Protein AF-A0A430R2E2-F1 (afdb_monomer_lite)

Sequence (115 aa):
LLLHRLDPEKLQAALLQVFPEADLGEVLVVDGKHLRGSGKGKSAQVKLVEVLALHLHTTLAQARAEGREDQALLELLDRLGAEGLKGKVVVGDAGYLYPELAGKVVQKGGRTSLS

Secondary structure (DSSP, 8-state):
-GGGGS-HHHHHHHHHHH-GGG---SEEEEEEEEE--SSSS-PPPEEEEEEEETTTTEEEEEEE-SS-HHHHHHHHHHHTTGGGGTTPEEEE-GGG--HHHHHHHHHTT---TT-

pLDDT: mean 72.98, std 9.99, range [46.03, 89.12]

InterPro domains:
  IPR002559 Transposase IS4-like domain [PF01609] (26-110)

Radius of gyration: 15.85 Å; chains: 1; bounding box: 36×36×47 Å

Structure (mmCIF, N/CA/C/O backbone):
data_AF-A0A430R2E2-F1
#
_entry.id   AF-A0A430R2E2-F1
#
loop_
_atom_site.group_PDB
_atom_site.id
_atom_site.type_symbol
_atom_site.label_atom_id
_atom_site.label_alt_id
_atom_site.label_comp_id
_atom_site.label_asym_id
_atom_site.label_entity_id
_atom_site.label_seq_id
_atom_site.pdbx_PDB_ins_c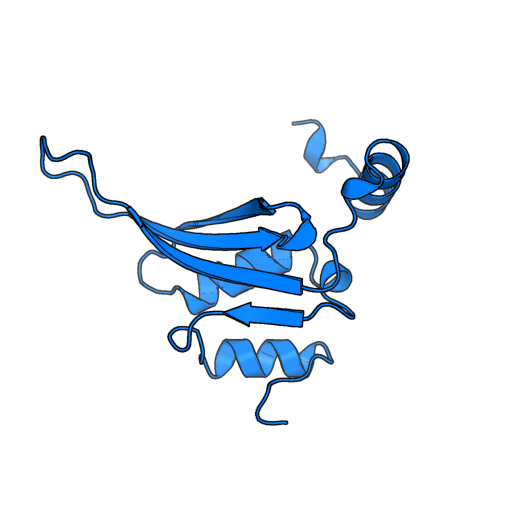ode
_atom_site.Cartn_x
_atom_site.Cartn_y
_atom_site.Cartn_z
_atom_site.occupancy
_atom_site.B_iso_or_equiv
_atom_site.auth_seq_id
_atom_site.auth_comp_id
_atom_site.auth_asym_id
_atom_site.auth_atom_id
_atom_site.pdbx_PDB_model_num
ATOM 1 N N . LEU A 1 1 ? -4.027 22.916 -7.511 1.00 52.38 1 LEU A N 1
ATOM 2 C CA . LEU A 1 1 ? -5.152 21.951 -7.485 1.00 52.38 1 LEU A CA 1
ATOM 3 C C . LEU A 1 1 ? -5.827 21.998 -6.118 1.00 52.38 1 LEU A C 1
ATOM 5 O O . LEU A 1 1 ? -5.123 22.110 -5.123 1.00 52.38 1 LEU A O 1
ATOM 9 N N . LEU A 1 2 ? -7.164 21.971 -6.076 1.00 60.03 2 LEU A N 1
ATOM 10 C CA . LEU A 1 2 ? -7.979 22.156 -4.860 1.00 60.03 2 LEU A CA 1
ATOM 11 C C . LEU A 1 2 ? -7.657 21.130 -3.752 1.00 60.03 2 LEU A C 1
ATOM 13 O O . LEU A 1 2 ? -7.714 21.458 -2.573 1.00 60.03 2 LEU A O 1
ATOM 17 N N . LEU A 1 3 ? -7.244 19.923 -4.154 1.00 48.31 3 LEU A N 1
ATOM 18 C CA . LEU A 1 3 ? -6.949 18.778 -3.285 1.00 48.31 3 LEU A CA 1
ATOM 19 C C . LEU A 1 3 ? -5.888 19.049 -2.208 1.00 48.31 3 LEU A C 1
ATOM 21 O O . LEU A 1 3 ? -6.035 18.565 -1.097 1.00 48.31 3 LEU A O 1
ATOM 25 N N . HIS A 1 4 ? -4.860 19.860 -2.481 1.00 49.00 4 HIS A N 1
ATOM 26 C CA . HIS A 1 4 ? -3.795 20.134 -1.496 1.00 49.00 4 HIS A CA 1
ATOM 27 C C . HIS A 1 4 ? -4.228 21.073 -0.361 1.00 49.00 4 HIS A C 1
ATOM 29 O O . HIS A 1 4 ? -3.475 21.285 0.582 1.00 49.00 4 HIS A O 1
ATOM 35 N N . ARG A 1 5 ? -5.399 21.708 -0.493 1.00 68.06 5 ARG A N 1
ATOM 36 C CA . ARG A 1 5 ? -5.949 22.652 0.491 1.00 68.06 5 ARG A CA 1
ATOM 37 C C . ARG A 1 5 ? -7.033 22.013 1.355 1.00 68.06 5 ARG A C 1
ATOM 39 O O . ARG A 1 5 ? -7.588 22.693 2.213 1.00 68.06 5 ARG A O 1
ATOM 46 N N . LEU A 1 6 ? -7.366 20.754 1.083 1.00 66.81 6 LEU A N 1
ATOM 47 C CA . LEU A 1 6 ? -8.336 19.998 1.852 1.00 66.81 6 LEU A CA 1
ATOM 48 C C . LEU A 1 6 ? -7.620 19.262 2.977 1.00 66.81 6 LEU A C 1
ATOM 50 O O . LEU A 1 6 ? -6.543 18.703 2.789 1.00 66.81 6 LEU A O 1
ATOM 54 N N . ASP A 1 7 ? -8.253 19.286 4.139 1.00 70.94 7 ASP A N 1
ATOM 55 C CA . ASP A 1 7 ? -7.881 18.473 5.284 1.00 70.94 7 ASP A CA 1
ATOM 56 C C . ASP A 1 7 ? -8.142 16.990 4.936 1.00 70.94 7 ASP A C 1
ATOM 58 O O . ASP A 1 7 ? -9.284 16.652 4.591 1.00 70.94 7 ASP A O 1
ATOM 62 N N . PRO A 1 8 ? -7.111 16.122 4.951 1.00 54.75 8 PRO A N 1
ATOM 63 C CA . PRO A 1 8 ? -7.244 14.728 4.532 1.00 54.75 8 PRO A CA 1
ATOM 64 C C . PRO A 1 8 ? -8.265 13.943 5.361 1.00 54.75 8 PRO A C 1
ATOM 66 O O . PRO A 1 8 ? -9.043 13.171 4.801 1.00 54.75 8 PRO A O 1
ATOM 69 N N . GLU A 1 9 ? -8.315 14.185 6.672 1.00 59.25 9 GLU A N 1
ATOM 70 C CA . GLU A 1 9 ? -9.213 13.484 7.592 1.00 59.25 9 GLU A CA 1
ATOM 71 C C . GLU A 1 9 ? -10.666 13.899 7.354 1.00 59.25 9 GLU A C 1
ATOM 73 O O . GLU A 1 9 ? -11.560 13.055 7.260 1.00 59.25 9 GLU A O 1
ATOM 78 N N . LYS A 1 10 ? -10.917 15.202 7.174 1.00 69.56 10 LYS A N 1
ATOM 79 C CA . LYS A 1 10 ? -12.270 15.707 6.879 1.00 69.56 10 LYS A CA 1
ATOM 80 C C . LYS A 1 10 ? -12.767 15.260 5.514 1.00 69.56 10 LYS A C 1
ATOM 82 O O . LYS A 1 10 ? -13.955 14.978 5.366 1.00 69.56 10 LYS A O 1
ATOM 87 N N . LEU A 1 11 ? -11.881 15.196 4.520 1.00 70.75 11 LEU A N 1
ATOM 88 C CA . LEU A 1 11 ? -12.229 14.689 3.198 1.00 70.75 11 LEU A CA 1
ATOM 89 C C . LEU A 1 11 ? -12.602 13.205 3.269 1.00 70.75 11 LEU A C 1
ATOM 91 O O . LEU A 1 11 ? -13.628 12.820 2.714 1.00 70.75 11 LEU A O 1
ATOM 95 N N . GLN A 1 12 ? -11.828 12.393 3.991 1.00 66.25 12 GLN A N 1
ATOM 96 C CA . GLN A 1 12 ? -12.137 10.979 4.192 1.00 66.25 12 GLN A CA 1
ATOM 97 C C . GLN A 1 12 ? -13.470 10.785 4.925 1.00 66.25 12 GLN A C 1
ATOM 99 O O . GLN A 1 12 ? -14.300 9.996 4.479 1.00 66.25 12 GLN A O 1
ATOM 104 N N . ALA A 1 13 ? -13.725 11.548 5.990 1.00 68.25 13 ALA A N 1
ATOM 105 C CA . ALA A 1 13 ? -14.993 11.492 6.715 1.00 68.25 13 ALA A CA 1
ATOM 106 C C . ALA A 1 13 ? -16.193 11.886 5.834 1.00 68.25 13 ALA A C 1
ATOM 108 O O . ALA A 1 13 ? -17.236 11.237 5.888 1.00 68.25 13 ALA A O 1
ATOM 109 N N . ALA A 1 14 ? -16.054 12.921 5.000 1.00 74.50 14 ALA A N 1
ATOM 110 C CA . ALA A 1 14 ? -17.105 13.341 4.074 1.00 74.50 14 ALA A CA 1
ATOM 111 C C . ALA A 1 14 ? -17.350 12.305 2.967 1.00 74.50 14 ALA A C 1
ATOM 113 O O . ALA A 1 14 ? -18.497 12.041 2.613 1.00 74.50 14 ALA A O 1
ATOM 114 N N . LEU A 1 15 ? -16.287 11.687 2.447 1.00 68.19 15 LEU A N 1
ATOM 115 C CA . LEU A 1 15 ? -16.403 10.607 1.470 1.00 68.19 15 LEU A CA 1
ATOM 116 C C . LEU A 1 15 ? -17.121 9.396 2.068 1.00 68.19 15 LEU A C 1
ATOM 118 O O . LEU A 1 15 ? -18.017 8.879 1.420 1.00 68.19 15 LEU A O 1
ATOM 122 N N . LEU A 1 16 ? -16.820 9.018 3.312 1.00 70.88 16 LEU A N 1
ATOM 123 C CA . LEU A 1 16 ? -17.496 7.922 4.021 1.00 70.88 16 LEU A CA 1
ATOM 124 C C . LEU A 1 16 ? -18.990 8.180 4.280 1.00 70.88 16 LEU A C 1
ATOM 126 O O . LEU A 1 16 ? -19.766 7.235 4.384 1.00 70.88 16 LEU A O 1
ATOM 130 N N . GLN A 1 17 ? -19.415 9.443 4.382 1.00 72.19 17 GLN A N 1
ATOM 131 C CA . GLN A 1 17 ? -20.839 9.779 4.520 1.00 72.19 17 GLN A CA 1
ATOM 132 C C . GLN A 1 17 ? -21.626 9.577 3.222 1.00 72.19 17 GLN A C 1
ATOM 134 O O . GLN A 1 17 ? -22.816 9.272 3.271 1.00 72.19 17 GLN A O 1
ATOM 139 N N . VAL A 1 18 ? -20.983 9.785 2.072 1.00 74.31 18 VAL A N 1
ATOM 140 C CA . VAL A 1 18 ? -21.621 9.693 0.747 1.00 74.31 18 VAL A CA 1
ATOM 141 C C . VAL A 1 18 ? -21.435 8.306 0.137 1.00 74.31 18 VAL A C 1
ATOM 143 O O . VAL A 1 18 ? -22.331 7.807 -0.537 1.00 74.31 18 VAL A O 1
ATOM 146 N N . PHE A 1 19 ? -20.297 7.684 0.423 1.00 69.69 19 PHE A N 1
ATOM 147 C CA . PHE A 1 19 ? -19.900 6.349 0.005 1.00 69.69 19 PHE A CA 1
ATOM 148 C C . PHE A 1 19 ? -19.569 5.549 1.272 1.00 69.69 19 PHE A C 1
ATOM 150 O O . PHE A 1 19 ? -18.406 5.494 1.673 1.00 69.69 19 PHE A O 1
ATOM 157 N N . PRO A 1 20 ? -20.564 4.969 1.963 1.00 64.19 20 PRO A N 1
ATOM 158 C CA . PRO A 1 20 ? -20.328 4.111 3.128 1.00 64.19 20 PRO A CA 1
ATOM 159 C C . PRO A 1 20 ? -19.418 2.921 2.802 1.00 64.19 20 PRO A C 1
ATOM 161 O O . PRO A 1 20 ? -18.633 2.476 3.634 1.00 64.19 20 PRO A O 1
ATOM 164 N N . GLU A 1 21 ? -19.472 2.455 1.556 1.00 57.44 21 GLU A N 1
ATOM 165 C CA . GLU A 1 21 ? -18.548 1.493 0.973 1.00 57.44 21 GLU A CA 1
ATOM 166 C C . GLU A 1 21 ? -17.118 2.029 0.836 1.00 57.44 21 GLU A C 1
ATOM 168 O O . GLU A 1 21 ? -16.229 1.271 0.516 1.00 57.44 21 GLU A O 1
ATOM 173 N N . ALA A 1 22 ? -16.822 3.305 1.081 1.00 60.25 22 ALA A N 1
ATOM 174 C CA . ALA A 1 22 ? -15.440 3.779 1.150 1.00 60.25 22 ALA A CA 1
ATOM 175 C C . ALA A 1 22 ? -14.731 3.350 2.447 1.00 60.25 22 ALA A C 1
ATOM 177 O O . ALA A 1 22 ? -13.559 3.695 2.636 1.00 60.25 22 ALA A O 1
ATOM 178 N N . ASP A 1 23 ? -15.395 2.595 3.338 1.00 63.88 23 ASP A N 1
ATOM 179 C CA . ASP A 1 23 ? -14.670 1.822 4.341 1.00 63.88 23 ASP A CA 1
ATOM 180 C C . ASP A 1 23 ? -13.727 0.875 3.601 1.00 63.88 23 ASP A C 1
ATOM 182 O O . ASP A 1 23 ? -14.137 -0.079 2.940 1.00 63.88 23 ASP A O 1
ATOM 186 N N . LEU A 1 24 ? -12.430 1.151 3.727 1.00 63.16 24 LEU A N 1
ATOM 187 C CA . LEU A 1 24 ? -11.364 0.380 3.095 1.00 63.16 24 LEU A CA 1
ATOM 188 C C . LEU A 1 24 ? -11.361 -1.097 3.542 1.00 63.16 24 LEU A C 1
ATOM 190 O O . LEU A 1 24 ? -10.579 -1.893 3.020 1.00 63.16 24 LEU A O 1
ATOM 194 N N . GLY A 1 25 ? -12.232 -1.462 4.492 1.00 63.84 25 GLY A N 1
ATOM 195 C CA . GLY A 1 25 ? -12.353 -2.787 5.072 1.00 63.84 25 GLY A CA 1
ATOM 196 C C . GLY A 1 25 ? -11.169 -3.067 5.982 1.00 63.84 25 GLY A C 1
ATOM 197 O O . GLY A 1 25 ? -10.295 -2.223 6.158 1.00 63.84 25 GLY A O 1
ATOM 198 N N . GLU A 1 26 ? -11.114 -4.240 6.598 1.00 68.25 26 GLU A N 1
ATOM 199 C CA . GLU A 1 26 ? -9.991 -4.586 7.477 1.00 68.25 26 GLU A CA 1
ATOM 200 C C . GLU A 1 26 ? -8.739 -4.994 6.696 1.00 68.25 26 GLU A C 1
ATOM 202 O O . GLU A 1 26 ? -7.647 -4.920 7.244 1.00 68.25 26 GLU A O 1
ATOM 207 N N . VAL A 1 27 ? -8.868 -5.404 5.429 1.00 72.50 27 VAL A N 1
ATOM 208 C CA . VAL A 1 27 ? -7.782 -6.048 4.675 1.00 72.50 27 VAL A CA 1
ATOM 209 C C . VAL A 1 27 ? -7.402 -5.252 3.429 1.00 72.50 27 VAL A C 1
ATOM 211 O O . VAL A 1 27 ? -8.207 -5.076 2.510 1.00 72.50 27 VAL A O 1
ATOM 214 N N . LEU A 1 28 ? -6.133 -4.851 3.370 1.00 80.19 28 LEU A N 1
ATOM 215 C CA . LEU A 1 28 ? -5.487 -4.291 2.188 1.00 80.19 28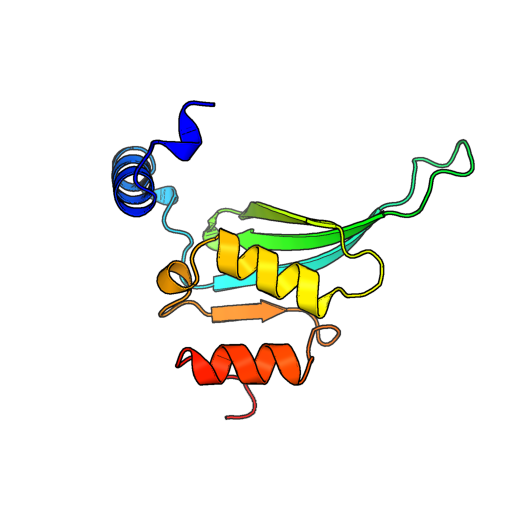 LEU A CA 1
ATOM 216 C C . LEU A 1 28 ? -4.534 -5.321 1.586 1.00 80.19 28 LEU A C 1
ATOM 218 O O . LEU A 1 28 ? -3.782 -5.975 2.308 1.00 80.19 28 LEU A O 1
ATOM 222 N N . VAL A 1 29 ? -4.544 -5.444 0.263 1.00 83.38 29 VAL A N 1
ATOM 223 C CA . VAL A 1 29 ? -3.652 -6.344 -0.474 1.00 83.38 29 VAL A CA 1
ATOM 224 C C . VAL A 1 29 ? -2.635 -5.523 -1.251 1.00 83.38 29 VAL A C 1
ATOM 226 O O . VAL A 1 29 ? -2.989 -4.550 -1.908 1.00 83.38 29 VAL A O 1
ATOM 229 N N . VAL A 1 30 ? -1.374 -5.920 -1.176 1.00 85.62 30 VAL A N 1
ATOM 230 C CA . VAL A 1 30 ? -0.255 -5.309 -1.881 1.00 85.62 30 VAL A CA 1
ATOM 231 C C . VAL A 1 30 ? 0.239 -6.267 -2.951 1.00 85.62 30 VAL A C 1
ATOM 233 O O . VAL A 1 30 ? 0.511 -7.431 -2.656 1.00 85.62 30 VAL A O 1
ATOM 236 N N . ASP A 1 31 ? 0.385 -5.771 -4.178 1.00 86.44 31 ASP A N 1
ATOM 237 C CA . ASP A 1 31 ? 0.868 -6.570 -5.305 1.00 86.44 31 ASP A CA 1
ATOM 238 C C . ASP A 1 31 ? 1.891 -5.826 -6.171 1.00 86.44 31 ASP A C 1
ATOM 240 O O . ASP A 1 31 ? 1.817 -4.607 -6.367 1.00 86.44 31 ASP A O 1
ATOM 244 N N . GLY A 1 32 ? 2.840 -6.597 -6.704 1.00 85.00 32 GLY A N 1
ATOM 245 C CA . GLY A 1 32 ? 3.952 -6.131 -7.521 1.00 85.00 32 GLY A CA 1
ATOM 246 C C . GLY A 1 32 ? 3.737 -6.499 -8.972 1.00 85.00 32 GLY A C 1
ATOM 247 O O . GLY A 1 32 ? 3.823 -7.663 -9.359 1.00 85.00 32 GLY A O 1
ATOM 248 N N 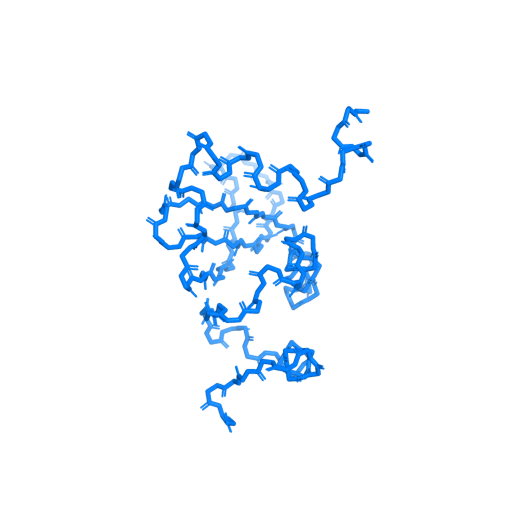. LYS A 1 33 ? 3.504 -5.499 -9.820 1.00 84.00 33 LYS A N 1
ATOM 249 C CA . LYS A 1 33 ? 3.145 -5.715 -11.223 1.00 84.00 33 LYS A CA 1
ATOM 250 C C . LYS A 1 33 ? 4.245 -5.284 -12.167 1.00 84.00 33 LYS A C 1
ATOM 252 O O . LYS A 1 33 ? 4.781 -4.182 -12.095 1.00 84.00 33 LYS A O 1
ATOM 257 N N . HIS A 1 34 ? 4.523 -6.143 -13.138 1.00 84.06 34 HIS A N 1
ATOM 258 C CA . HIS A 1 34 ? 5.408 -5.835 -14.251 1.00 84.06 34 HIS A CA 1
ATOM 259 C C . HIS A 1 34 ? 4.570 -5.559 -15.497 1.00 84.06 34 HIS A C 1
ATOM 261 O O . HIS A 1 34 ? 4.124 -6.483 -16.176 1.00 84.06 34 HIS A O 1
ATOM 267 N N . LEU A 1 35 ? 4.384 -4.284 -15.827 1.00 80.69 35 LEU A N 1
ATOM 268 C CA . LEU A 1 35 ? 3.696 -3.881 -17.043 1.00 80.69 35 LEU A CA 1
ATOM 269 C C . LEU A 1 35 ? 4.671 -3.872 -18.220 1.00 80.69 35 LEU A C 1
ATOM 271 O O . LEU A 1 35 ? 5.729 -3.236 -18.190 1.00 80.69 35 LEU A O 1
ATOM 275 N N . ARG A 1 36 ? 4.297 -4.588 -19.279 1.00 79.06 36 ARG A N 1
ATOM 276 C CA . ARG A 1 36 ? 5.007 -4.613 -20.559 1.00 79.06 36 ARG A CA 1
ATOM 277 C C . ARG A 1 36 ? 4.075 -4.074 -21.640 1.00 79.06 36 ARG A C 1
ATOM 279 O O . ARG A 1 36 ? 2.872 -4.314 -21.594 1.00 79.06 36 ARG A O 1
ATOM 286 N N . GLY A 1 37 ? 4.631 -3.334 -22.599 1.00 75.19 37 GLY A N 1
ATOM 287 C CA . GLY A 1 37 ? 3.865 -2.852 -23.751 1.00 75.19 37 GLY A CA 1
ATOM 288 C C . GLY A 1 37 ? 3.258 -4.007 -24.557 1.00 75.19 37 GLY A C 1
ATOM 289 O O . GLY A 1 37 ? 3.757 -5.131 -24.512 1.00 75.19 37 GLY A O 1
ATOM 290 N N . SER A 1 38 ? 2.212 -3.720 -25.334 1.00 72.75 38 SER A N 1
ATOM 291 C CA . SER A 1 38 ? 1.393 -4.686 -26.093 1.00 72.75 38 SER A CA 1
ATOM 292 C C . SER A 1 38 ? 2.095 -5.380 -27.280 1.00 72.75 38 SER A C 1
ATOM 294 O O . SER A 1 38 ? 1.442 -5.878 -28.192 1.00 72.75 38 SER A O 1
ATOM 296 N N . GLY A 1 39 ? 3.429 -5.444 -27.286 1.00 56.81 39 GLY A N 1
ATOM 297 C CA . GLY A 1 39 ? 4.199 -6.250 -28.239 1.00 56.81 39 GLY A CA 1
ATOM 298 C C . GLY A 1 39 ? 4.655 -5.542 -29.518 1.00 56.81 39 GLY A C 1
ATOM 299 O O . GLY A 1 39 ? 5.241 -6.191 -30.379 1.00 56.81 39 GLY A O 1
ATOM 300 N N . LYS A 1 40 ? 4.460 -4.223 -29.660 1.00 56.97 40 LYS A N 1
ATOM 301 C CA . LYS A 1 40 ? 5.009 -3.448 -30.791 1.00 56.97 40 LYS A CA 1
ATOM 302 C C . LYS A 1 40 ? 5.960 -2.348 -30.309 1.00 56.97 40 LYS A C 1
ATOM 304 O O . LYS A 1 40 ? 5.551 -1.214 -30.097 1.00 56.97 40 LYS A O 1
ATOM 309 N N . GLY A 1 41 ? 7.239 -2.699 -30.142 1.00 62.56 41 GLY A N 1
ATOM 310 C CA . GLY A 1 41 ? 8.337 -1.765 -29.850 1.00 62.56 41 GLY A CA 1
ATOM 311 C C . GLY A 1 41 ? 9.157 -2.105 -28.599 1.00 62.56 41 GLY A C 1
ATOM 312 O O . GLY A 1 41 ? 8.781 -2.961 -27.801 1.00 62.56 41 GLY A O 1
ATOM 313 N N . LYS A 1 42 ? 10.290 -1.409 -28.413 1.00 65.12 42 LYS A N 1
ATOM 314 C CA . LYS A 1 42 ? 11.089 -1.438 -27.173 1.00 65.12 42 LYS A CA 1
ATOM 315 C C . LYS A 1 42 ? 10.443 -0.532 -26.115 1.00 65.12 42 LYS A C 1
ATOM 317 O O . LYS A 1 42 ? 11.017 0.480 -25.727 1.00 65.12 42 LYS A O 1
ATOM 322 N N . SER A 1 43 ? 9.219 -0.836 -25.693 1.00 66.81 43 SER A N 1
ATOM 323 C CA . SER A 1 43 ? 8.617 -0.114 -24.569 1.00 66.81 43 SER A CA 1
ATOM 324 C C . SER A 1 43 ? 9.333 -0.516 -23.284 1.00 66.81 43 SER A C 1
ATOM 326 O O . SER A 1 43 ? 9.491 -1.709 -23.016 1.00 66.81 43 SER A O 1
ATOM 328 N N . ALA A 1 44 ? 9.773 0.471 -22.502 1.00 67.94 44 ALA A N 1
ATOM 329 C CA . ALA A 1 44 ? 10.385 0.218 -21.205 1.00 67.94 44 ALA A CA 1
ATOM 330 C C . ALA A 1 44 ? 9.412 -0.575 -20.322 1.00 67.94 44 ALA A C 1
ATOM 332 O O . ALA A 1 44 ? 8.224 -0.254 -20.246 1.00 67.94 44 ALA A O 1
ATOM 333 N N . GLN A 1 45 ? 9.916 -1.630 -19.684 1.00 78.19 45 GLN A N 1
ATOM 334 C CA . GLN A 1 45 ? 9.154 -2.362 -18.684 1.00 78.19 45 GLN A CA 1
ATOM 335 C C . GLN A 1 45 ? 8.925 -1.436 -17.491 1.00 78.19 45 GLN A C 1
ATOM 337 O O . GLN A 1 45 ? 9.882 -0.892 -16.943 1.00 78.19 45 GLN A O 1
ATOM 342 N N . VAL A 1 46 ? 7.668 -1.264 -17.091 1.00 84.56 46 VAL A N 1
ATOM 343 C CA . VAL A 1 46 ? 7.323 -0.483 -15.904 1.00 84.56 46 VAL A CA 1
ATOM 344 C C . VAL A 1 46 ? 7.018 -1.457 -14.783 1.00 84.56 46 VAL A C 1
ATOM 346 O O . VAL A 1 46 ? 6.158 -2.325 -14.920 1.00 84.56 46 VAL A O 1
ATOM 349 N N . LYS A 1 47 ? 7.733 -1.314 -13.675 1.00 86.88 47 LYS A N 1
ATOM 350 C CA . LYS A 1 47 ? 7.400 -1.992 -12.429 1.00 86.88 47 LYS A CA 1
ATOM 351 C C . LYS A 1 47 ? 6.494 -1.099 -11.603 1.00 86.88 47 LYS A C 1
ATOM 353 O O . LYS A 1 47 ? 6.787 0.089 -11.452 1.00 86.88 47 LYS A O 1
ATOM 358 N N . LEU A 1 48 ? 5.415 -1.663 -11.086 1.00 88.19 48 LEU A N 1
ATOM 359 C CA . LEU A 1 48 ? 4.468 -0.993 -10.214 1.00 88.19 48 LEU A CA 1
ATOM 360 C C . LEU A 1 48 ? 4.303 -1.774 -8.916 1.00 88.19 48 LEU A C 1
ATOM 362 O O . LEU A 1 48 ? 4.383 -2.998 -8.914 1.00 88.19 48 LEU A O 1
ATOM 366 N N . VAL A 1 49 ? 3.997 -1.050 -7.851 1.00 88.31 49 VAL A N 1
ATOM 367 C CA . VAL A 1 49 ? 3.398 -1.589 -6.633 1.00 88.31 49 VAL A CA 1
ATOM 368 C C . VAL A 1 49 ? 2.006 -0.995 -6.521 1.00 88.31 49 VAL A C 1
ATOM 370 O O . VAL A 1 49 ? 1.827 0.203 -6.755 1.00 88.31 49 VAL A O 1
ATOM 373 N N . GLU A 1 50 ? 1.022 -1.816 -6.185 1.00 88.19 50 GLU A N 1
ATOM 374 C CA . GLU A 1 50 ? -0.350 -1.377 -5.959 1.00 88.19 50 GLU A CA 1
ATOM 375 C C . GLU A 1 50 ? -0.866 -1.780 -4.583 1.00 88.19 50 GLU A C 1
ATOM 377 O O . GLU A 1 50 ? -0.424 -2.772 -4.012 1.00 88.19 50 GLU A O 1
ATOM 382 N N . VAL A 1 51 ? -1.826 -1.005 -4.079 1.00 85.62 51 VAL A N 1
ATOM 383 C CA . VAL A 1 51 ? -2.609 -1.327 -2.884 1.00 85.62 51 VAL A CA 1
ATOM 384 C C . VAL A 1 51 ? -4.069 -1.469 -3.296 1.00 85.62 51 VAL A C 1
ATOM 386 O O . VAL A 1 51 ? -4.684 -0.523 -3.790 1.00 85.62 51 VAL A O 1
ATOM 389 N N . LEU A 1 52 ? -4.620 -2.656 -3.089 1.00 84.06 52 LEU A N 1
ATOM 390 C CA . LEU A 1 52 ? -6.001 -3.030 -3.347 1.00 84.06 52 LEU A CA 1
ATOM 391 C C . LEU A 1 52 ? -6.784 -3.049 -2.029 1.00 84.06 52 LEU A C 1
ATOM 393 O O . LEU A 1 52 ? -6.397 -3.741 -1.087 1.00 84.06 52 LEU A O 1
ATOM 397 N N . ALA A 1 53 ? -7.918 -2.349 -1.978 1.00 81.56 53 ALA A N 1
ATOM 398 C CA . ALA A 1 53 ? -8.923 -2.587 -0.946 1.00 81.56 53 ALA A CA 1
ATOM 399 C C . ALA A 1 53 ? -9.715 -3.835 -1.331 1.00 81.56 53 ALA A C 1
ATOM 401 O O . ALA A 1 53 ? -10.502 -3.801 -2.282 1.00 81.56 53 ALA A O 1
ATOM 402 N N . LEU A 1 54 ? -9.501 -4.940 -0.612 1.00 77.25 54 LEU A N 1
ATOM 403 C CA . LEU A 1 54 ? -10.090 -6.226 -0.984 1.00 77.25 54 LEU A CA 1
ATOM 404 C C . LEU A 1 54 ? -11.619 -6.181 -0.931 1.00 77.25 54 LEU A C 1
ATOM 406 O O . LEU A 1 54 ? -12.270 -6.664 -1.851 1.00 77.25 54 LEU A O 1
ATOM 410 N N . HIS A 1 55 ? -12.173 -5.549 0.107 1.00 75.81 55 HIS A N 1
ATOM 411 C CA . HIS A 1 55 ? -13.619 -5.400 0.274 1.00 75.81 55 HIS A CA 1
ATOM 412 C C . HIS A 1 55 ? -14.269 -4.643 -0.893 1.00 75.81 55 HIS A C 1
ATOM 414 O O . HIS A 1 55 ? -15.386 -4.954 -1.293 1.00 75.81 55 HIS A O 1
ATOM 420 N N . LEU A 1 56 ? -13.544 -3.681 -1.470 1.00 76.12 56 LEU A N 1
ATOM 421 C CA . LEU A 1 56 ? -14.054 -2.784 -2.511 1.00 76.12 56 LEU A CA 1
ATOM 422 C C . LEU A 1 56 ? -13.716 -3.257 -3.918 1.00 76.12 56 LEU A C 1
ATOM 424 O O . LEU A 1 56 ? -14.077 -2.598 -4.892 1.00 76.12 56 LEU A O 1
ATOM 428 N N . HIS A 1 57 ? -12.963 -4.355 -4.031 1.00 78.38 57 HIS A N 1
ATOM 429 C CA . HIS A 1 57 ? -12.428 -4.866 -5.290 1.00 78.38 57 HIS A CA 1
ATOM 430 C C . HIS A 1 57 ? -11.767 -3.773 -6.150 1.00 78.38 57 HIS A C 1
ATOM 432 O O . HIS A 1 57 ? -11.840 -3.802 -7.377 1.00 78.38 57 HIS A O 1
ATOM 438 N N . THR A 1 58 ? -11.131 -2.794 -5.498 1.00 80.44 58 THR A N 1
ATOM 439 C CA . THR A 1 58 ? -10.661 -1.562 -6.141 1.00 80.44 58 THR A CA 1
ATOM 440 C C . THR A 1 58 ? -9.239 -1.227 -5.718 1.00 80.44 58 THR A C 1
ATOM 442 O O . THR A 1 58 ? -8.888 -1.279 -4.536 1.00 80.44 58 THR A O 1
ATOM 445 N N . THR A 1 59 ? -8.406 -0.866 -6.695 1.00 83.62 59 THR A N 1
ATOM 446 C CA . THR A 1 59 ? -7.056 -0.359 -6.448 1.00 83.62 59 THR A CA 1
ATOM 447 C C . THR A 1 59 ? -7.140 1.062 -5.906 1.00 83.62 59 THR A C 1
ATOM 449 O O . THR A 1 59 ? -7.604 1.967 -6.595 1.00 83.62 59 THR A O 1
ATOM 452 N N . LEU A 1 60 ? -6.667 1.260 -4.679 1.00 79.62 60 LEU A N 1
ATOM 453 C CA . LEU A 1 60 ? -6.666 2.563 -4.016 1.00 79.62 60 LEU A CA 1
ATOM 454 C C . LEU A 1 60 ? -5.534 3.450 -4.520 1.00 79.62 60 LEU A C 1
ATOM 456 O O . LEU A 1 60 ? -5.705 4.654 -4.701 1.00 79.62 60 LEU A O 1
ATOM 460 N N . ALA A 1 61 ? -4.356 2.858 -4.715 1.00 84.56 61 ALA A N 1
ATOM 461 C CA . ALA A 1 61 ? -3.177 3.596 -5.125 1.00 84.56 61 ALA A CA 1
ATOM 462 C C . ALA A 1 61 ? -2.160 2.690 -5.823 1.00 84.56 61 ALA A C 1
ATOM 464 O O . ALA A 1 61 ? -2.112 1.481 -5.591 1.00 84.56 61 ALA A O 1
ATOM 465 N N . GLN A 1 62 ? -1.337 3.301 -6.676 1.00 88.25 62 GLN A N 1
ATOM 466 C CA . GLN A 1 62 ? -0.226 2.650 -7.365 1.00 88.25 62 GLN A CA 1
ATOM 467 C C . GLN A 1 62 ? 0.999 3.572 -7.369 1.00 88.25 62 GLN A C 1
ATOM 469 O O . GLN A 1 62 ? 0.867 4.796 -7.472 1.00 88.25 62 GLN A O 1
ATOM 474 N N . ALA A 1 63 ? 2.191 2.988 -7.297 1.00 88.19 63 ALA A N 1
ATOM 475 C CA . ALA A 1 63 ? 3.470 3.680 -7.413 1.00 88.19 63 ALA A CA 1
ATOM 476 C C . ALA A 1 63 ? 4.395 2.936 -8.378 1.00 88.19 63 ALA A C 1
ATOM 478 O O . ALA A 1 63 ? 4.333 1.714 -8.487 1.00 88.19 63 ALA A O 1
ATOM 479 N N . ARG A 1 64 ? 5.270 3.665 -9.079 1.00 89.12 64 ARG A N 1
ATOM 480 C CA . ARG A 1 64 ? 6.354 3.046 -9.854 1.00 89.12 64 ARG A CA 1
ATOM 481 C C . ARG A 1 64 ? 7.448 2.558 -8.914 1.00 89.12 64 ARG A C 1
ATOM 483 O O . ARG A 1 64 ? 7.799 3.261 -7.976 1.00 89.12 64 ARG A O 1
ATOM 490 N N . ALA A 1 65 ? 8.011 1.395 -9.211 1.00 87.00 65 ALA A N 1
ATOM 491 C CA . ALA A 1 65 ? 9.056 0.769 -8.414 1.00 87.00 65 ALA A CA 1
ATOM 492 C C . ALA A 1 65 ? 10.290 0.464 -9.269 1.00 87.00 65 ALA A C 1
ATOM 494 O O . ALA A 1 65 ? 10.567 -0.680 -9.627 1.00 87.00 65 ALA A O 1
ATOM 495 N N . GLU A 1 66 ? 11.043 1.503 -9.627 1.00 80.56 66 GLU A N 1
ATOM 496 C CA . GLU A 1 66 ? 12.238 1.406 -10.477 1.00 80.56 66 GLU A CA 1
ATOM 497 C C . GLU A 1 66 ? 13.447 0.826 -9.709 1.00 80.56 66 GLU A C 1
ATOM 499 O O . GLU A 1 66 ? 14.477 1.467 -9.543 1.00 80.56 66 GLU A O 1
ATOM 504 N N . GLY A 1 67 ? 13.317 -0.410 -9.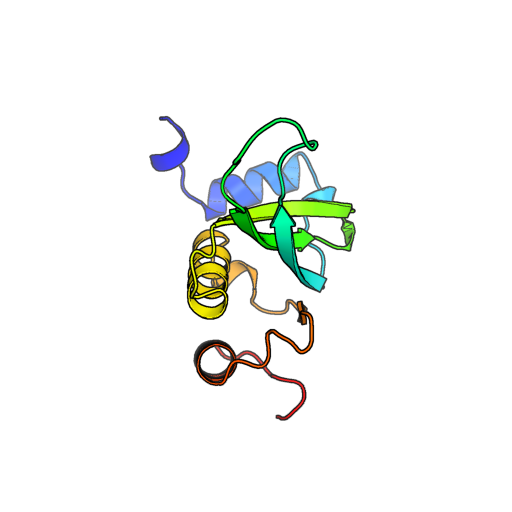212 1.00 76.00 67 GLY A N 1
ATOM 505 C CA . GLY A 1 67 ? 14.387 -1.173 -8.551 1.00 76.00 67 GLY A CA 1
ATOM 506 C C . GLY A 1 67 ? 14.320 -1.230 -7.020 1.00 76.00 67 GLY A C 1
ATOM 507 O O . GLY A 1 67 ? 15.068 -1.999 -6.422 1.00 76.00 67 GLY A O 1
ATOM 508 N N . ARG A 1 68 ? 13.415 -0.472 -6.390 1.00 82.31 68 ARG A N 1
ATOM 509 C CA . ARG A 1 68 ? 13.180 -0.447 -4.932 1.00 82.31 68 ARG A CA 1
ATOM 510 C C . ARG A 1 68 ? 11.685 -0.578 -4.617 1.00 82.31 68 ARG A C 1
ATOM 512 O O . ARG A 1 68 ? 11.015 0.399 -4.293 1.00 82.31 68 ARG A O 1
ATOM 519 N N . GLU A 1 69 ? 11.143 -1.784 -4.789 1.00 83.31 69 GLU A N 1
ATOM 520 C CA . GLU A 1 69 ? 9.720 -2.087 -4.532 1.00 83.31 69 GLU A CA 1
ATOM 521 C C . GLU A 1 69 ? 9.327 -1.854 -3.063 1.00 83.31 69 GLU A C 1
ATOM 523 O O . GLU A 1 69 ? 8.231 -1.371 -2.787 1.00 83.31 69 GLU A O 1
ATOM 528 N N . ASP A 1 70 ? 10.253 -2.093 -2.135 1.00 80.00 70 ASP A N 1
ATOM 529 C CA . ASP A 1 70 ? 10.120 -1.831 -0.701 1.00 80.00 70 ASP A CA 1
ATOM 530 C C . ASP A 1 70 ? 9.876 -0.347 -0.379 1.00 80.00 70 ASP A C 1
ATOM 532 O O . ASP A 1 70 ? 8.968 -0.008 0.381 1.00 80.00 70 ASP A O 1
ATOM 536 N N . GLN A 1 71 ? 10.663 0.547 -0.983 1.00 83.69 71 GLN A N 1
ATOM 537 C CA . GLN A 1 71 ? 10.533 1.990 -0.775 1.00 83.69 71 GLN A CA 1
ATOM 538 C C . GLN A 1 71 ? 9.259 2.528 -1.418 1.00 83.69 71 GLN A C 1
ATOM 540 O O . GLN A 1 71 ? 8.519 3.272 -0.777 1.00 83.69 71 GLN A O 1
ATOM 545 N N . ALA A 1 72 ? 8.969 2.095 -2.648 1.00 86.69 72 ALA A N 1
ATOM 546 C CA . ALA A 1 72 ? 7.756 2.491 -3.352 1.00 86.69 72 ALA A CA 1
ATOM 547 C C . ALA A 1 72 ? 6.494 2.097 -2.569 1.00 86.69 72 ALA A C 1
ATOM 549 O O . ALA A 1 72 ? 5.550 2.882 -2.489 1.00 86.69 72 ALA A O 1
ATOM 550 N N . LEU A 1 73 ? 6.486 0.911 -1.950 1.00 82.94 73 LEU A N 1
ATOM 551 C CA . LEU A 1 73 ? 5.392 0.475 -1.087 1.00 82.94 73 LEU A CA 1
ATOM 552 C C . LEU A 1 73 ? 5.254 1.356 0.158 1.00 82.94 73 LEU A C 1
ATOM 554 O O . LEU A 1 73 ? 4.153 1.794 0.479 1.00 82.94 73 LEU A O 1
ATOM 558 N N . LEU A 1 74 ? 6.355 1.630 0.857 1.00 79.44 74 LEU A N 1
ATOM 559 C CA . LEU A 1 74 ? 6.337 2.466 2.058 1.00 79.44 74 LEU A CA 1
ATOM 560 C C . LEU A 1 74 ? 5.809 3.872 1.773 1.00 79.44 74 LEU A C 1
ATOM 562 O O . LEU A 1 74 ? 4.934 4.349 2.489 1.00 79.44 74 LEU A O 1
ATOM 566 N N . GLU A 1 75 ? 6.281 4.500 0.697 1.00 81.50 75 GLU A N 1
ATOM 567 C CA . GLU A 1 75 ? 5.785 5.806 0.260 1.00 81.50 75 GLU A CA 1
ATOM 568 C C . GLU A 1 75 ? 4.298 5.759 -0.105 1.00 81.50 75 GLU A C 1
ATOM 570 O O . GLU A 1 75 ? 3.545 6.682 0.208 1.00 81.50 75 GLU A O 1
ATOM 575 N N . LEU A 1 76 ? 3.853 4.682 -0.758 1.00 81.94 76 LEU A N 1
ATOM 576 C CA . LEU A 1 76 ? 2.454 4.495 -1.127 1.00 81.94 76 LEU A CA 1
ATOM 577 C C . LEU A 1 76 ? 1.557 4.367 0.111 1.00 81.94 76 LEU A C 1
ATOM 579 O O . LEU A 1 76 ? 0.510 5.008 0.174 1.00 81.94 76 LEU A O 1
ATOM 583 N N . LEU A 1 77 ? 1.993 3.597 1.108 1.00 76.38 77 LEU A N 1
ATOM 584 C CA . LEU A 1 77 ? 1.310 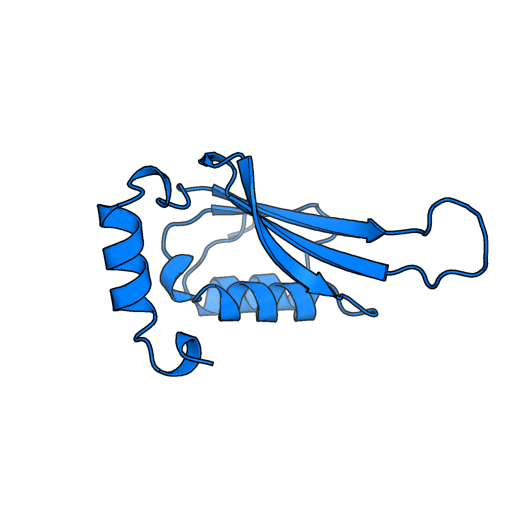3.435 2.391 1.00 76.38 77 LEU A CA 1
ATOM 585 C C . LEU A 1 77 ? 1.307 4.734 3.212 1.00 76.38 77 LEU A C 1
ATOM 587 O O . LEU A 1 77 ? 0.285 5.076 3.801 1.00 76.38 77 LEU A O 1
ATOM 591 N N . ASP A 1 78 ? 2.406 5.492 3.217 1.00 75.50 78 ASP A N 1
ATOM 592 C CA . ASP A 1 78 ? 2.475 6.796 3.887 1.00 75.50 78 ASP A CA 1
ATOM 593 C C . ASP A 1 78 ? 1.517 7.810 3.245 1.00 75.50 78 ASP A C 1
ATOM 595 O O . ASP A 1 78 ? 0.825 8.541 3.954 1.00 75.50 78 ASP A O 1
ATOM 599 N N . ARG A 1 79 ? 1.411 7.818 1.909 1.00 75.50 79 ARG A N 1
ATOM 600 C CA . ARG A 1 79 ? 0.464 8.670 1.165 1.00 75.50 79 ARG A CA 1
ATOM 601 C C . ARG A 1 79 ? -0.997 8.311 1.407 1.00 75.50 79 ARG A C 1
ATOM 603 O O . ARG A 1 79 ? -1.842 9.198 1.335 1.00 75.50 79 ARG A O 1
ATOM 610 N N . LEU A 1 80 ? -1.289 7.040 1.676 1.00 71.50 80 LEU A N 1
ATOM 611 C CA . LEU A 1 80 ? -2.616 6.587 2.102 1.00 71.50 80 LEU A CA 1
ATOM 612 C C . LEU A 1 80 ? -2.932 6.991 3.554 1.00 71.50 80 LEU A C 1
ATOM 614 O O . LEU A 1 80 ? -4.047 6.773 4.016 1.00 71.50 80 LEU A O 1
ATOM 618 N N . GLY A 1 81 ? -1.974 7.618 4.246 1.00 64.38 81 GLY A N 1
ATOM 619 C CA . GLY A 1 81 ? -2.062 7.979 5.648 1.00 64.38 81 GLY A CA 1
ATOM 620 C C . GLY A 1 81 ? -1.758 6.758 6.501 1.00 64.38 81 GLY A C 1
ATOM 621 O O . GLY A 1 81 ? -2.584 5.864 6.643 1.00 64.38 81 GLY A O 1
ATOM 622 N N . ALA A 1 82 ? -0.579 6.721 7.123 1.00 51.88 82 ALA A N 1
ATOM 623 C CA . ALA A 1 82 ? -0.207 5.642 8.039 1.00 51.88 82 ALA A CA 1
ATOM 624 C C . ALA A 1 82 ? -1.164 5.510 9.248 1.00 51.88 82 ALA A C 1
ATOM 626 O O . ALA A 1 82 ? -1.211 4.451 9.870 1.00 51.88 82 ALA A O 1
ATOM 627 N N . GLU A 1 83 ? -1.972 6.537 9.542 1.00 53.62 83 GLU A N 1
ATOM 628 C CA . GLU A 1 83 ? -3.101 6.437 10.478 1.00 53.62 83 GLU A CA 1
ATOM 629 C C . GLU A 1 83 ? -4.255 5.571 9.942 1.00 53.62 83 GLU A C 1
ATOM 631 O O . GLU A 1 83 ? -4.874 4.835 10.709 1.00 53.62 83 GLU A O 1
ATOM 636 N N . GLY A 1 84 ? -4.485 5.559 8.625 1.00 56.44 84 GLY A N 1
ATOM 637 C CA . GLY A 1 84 ? -5.495 4.738 7.950 1.00 56.44 84 GLY A CA 1
ATOM 638 C C . GLY A 1 84 ? -5.189 3.236 7.937 1.00 56.44 84 GLY A C 1
ATOM 639 O O . GLY A 1 84 ? -6.070 2.439 7.622 1.00 56.44 84 GLY A O 1
ATOM 640 N N . LEU A 1 85 ? -3.967 2.840 8.318 1.00 62.81 85 LEU A N 1
ATOM 641 C CA . LEU A 1 85 ? -3.549 1.441 8.466 1.00 62.81 85 LEU A CA 1
ATOM 642 C C . LEU A 1 85 ? -3.756 0.886 9.876 1.00 62.81 85 LEU A C 1
ATOM 644 O O . LEU A 1 85 ? -3.628 -0.320 10.089 1.00 62.81 85 LEU A O 1
ATOM 648 N N . LYS A 1 86 ? -4.058 1.736 10.861 1.00 67.25 86 LYS A N 1
ATOM 649 C CA . LYS A 1 86 ? -4.259 1.280 12.235 1.00 67.25 86 LYS A CA 1
ATOM 650 C C . LYS A 1 86 ? -5.469 0.345 12.296 1.00 67.25 86 LYS A C 1
ATOM 652 O O . LYS A 1 86 ? -6.575 0.718 11.923 1.00 67.25 86 LYS A O 1
ATOM 657 N N . GLY A 1 87 ? -5.246 -0.876 12.780 1.00 70.12 87 GLY A N 1
ATOM 658 C CA . GLY A 1 87 ? -6.277 -1.919 12.817 1.00 70.12 87 GLY A CA 1
ATOM 659 C C . GLY A 1 87 ? -6.556 -2.585 11.466 1.00 70.12 87 GLY A C 1
ATOM 660 O O . GLY A 1 87 ? -7.463 -3.405 11.391 1.00 70.12 87 GLY A O 1
ATOM 661 N N . LYS A 1 88 ? -5.786 -2.268 10.415 1.00 73.06 88 LYS A N 1
ATOM 662 C CA . LYS A 1 88 ? -5.852 -2.946 9.118 1.00 73.06 88 LYS A CA 1
ATOM 663 C C . LYS A 1 88 ? -4.816 -4.072 9.044 1.00 73.06 88 LYS A C 1
ATOM 665 O O . LYS A 1 88 ? -3.705 -3.958 9.561 1.00 73.06 88 LYS A O 1
ATOM 670 N N . VAL A 1 89 ? -5.168 -5.146 8.352 1.00 75.81 89 VAL A N 1
ATOM 671 C CA . VAL A 1 89 ? -4.277 -6.224 7.931 1.00 75.81 89 VAL A CA 1
ATOM 672 C C . VAL A 1 89 ? -3.769 -5.894 6.533 1.00 75.81 89 VAL A C 1
ATOM 674 O O . VAL A 1 89 ? -4.558 -5.702 5.611 1.00 75.81 89 VAL A O 1
ATOM 677 N N . VAL A 1 90 ? -2.450 -5.846 6.367 1.00 76.19 90 VAL A N 1
ATOM 678 C CA . VAL A 1 90 ? -1.817 -5.696 5.053 1.00 76.19 90 VAL A CA 1
ATOM 679 C C . VAL A 1 90 ? -1.266 -7.050 4.627 1.00 76.19 90 VAL A C 1
ATOM 681 O O . VAL A 1 90 ? -0.429 -7.626 5.319 1.00 76.19 90 VAL A O 1
ATOM 684 N N . VAL A 1 91 ? -1.746 -7.562 3.499 1.00 79.94 91 VAL A N 1
ATOM 685 C CA . VAL A 1 91 ? -1.313 -8.833 2.909 1.00 79.94 91 VAL A CA 1
ATOM 686 C C . VAL A 1 91 ? -0.513 -8.531 1.652 1.00 79.94 91 VAL A C 1
ATOM 688 O O . VAL A 1 91 ? -0.970 -7.766 0.814 1.00 79.94 91 VAL A O 1
ATOM 691 N N . GLY A 1 92 ? 0.657 -9.137 1.493 1.00 77.12 92 GLY A N 1
ATOM 692 C CA . GLY A 1 92 ? 1.446 -9.042 0.266 1.00 77.12 92 GLY A CA 1
ATOM 693 C C . GLY A 1 92 ? 2.030 -10.393 -0.121 1.00 77.12 92 GLY A C 1
ATOM 694 O O . GLY A 1 92 ? 2.061 -11.320 0.690 1.00 77.12 92 GLY A O 1
ATOM 695 N N . ASP A 1 93 ? 2.495 -10.493 -1.364 1.00 72.94 93 ASP A N 1
ATOM 696 C CA . ASP A 1 93 ? 3.350 -11.591 -1.828 1.00 72.94 93 ASP A CA 1
ATOM 697 C C . ASP A 1 93 ? 4.582 -11.780 -0.909 1.00 72.94 93 ASP A C 1
ATOM 699 O O . ASP A 1 93 ? 5.087 -10.833 -0.306 1.00 72.94 93 ASP A O 1
ATOM 703 N N . ALA A 1 94 ? 5.100 -13.008 -0.830 1.00 65.00 94 ALA A N 1
ATOM 704 C CA . ALA A 1 94 ? 6.354 -13.344 -0.160 1.00 65.00 94 ALA A CA 1
ATOM 705 C C . ALA A 1 94 ? 7.549 -12.520 -0.676 1.00 65.00 94 ALA A C 1
ATOM 707 O O . ALA A 1 94 ? 8.490 -12.277 0.081 1.00 65.00 94 ALA A O 1
ATOM 708 N N . GLY A 1 95 ? 7.499 -12.031 -1.922 1.00 65.44 95 GLY A N 1
ATOM 709 C CA . GLY A 1 95 ? 8.438 -11.044 -2.459 1.00 65.44 95 GLY A CA 1
ATOM 710 C C . GLY A 1 95 ? 8.537 -9.749 -1.640 1.00 65.44 95 GLY A C 1
ATOM 711 O O . GLY A 1 95 ? 9.573 -9.091 -1.696 1.00 65.44 95 GLY A O 1
ATOM 712 N N . TYR A 1 96 ? 7.527 -9.431 -0.819 1.00 66.25 96 TYR A N 1
ATOM 713 C CA . TYR A 1 96 ? 7.472 -8.266 0.073 1.00 66.25 96 TYR A CA 1
ATOM 714 C C . TYR A 1 96 ? 7.981 -8.513 1.498 1.00 66.25 96 TYR A C 1
ATOM 716 O O . TYR A 1 96 ? 7.821 -7.646 2.362 1.00 66.25 96 TYR A O 1
ATOM 724 N N . LEU A 1 97 ? 8.625 -9.653 1.776 1.00 67.88 97 LEU A N 1
ATOM 725 C CA . LEU A 1 97 ? 9.298 -9.927 3.056 1.00 67.88 97 LEU A CA 1
ATOM 726 C C . LEU A 1 97 ? 10.589 -9.099 3.214 1.00 67.88 97 LEU A C 1
ATOM 728 O O . LEU A 1 97 ? 11.684 -9.626 3.410 1.00 67.88 97 LEU A O 1
ATOM 732 N N . TYR A 1 98 ? 10.470 -7.777 3.128 1.00 72.88 98 TYR A N 1
ATOM 733 C CA . TYR A 1 98 ? 11.575 -6.846 3.295 1.00 72.88 98 TYR A CA 1
ATOM 734 C C . TYR A 1 98 ? 11.761 -6.505 4.781 1.00 72.88 98 TYR A C 1
ATOM 736 O O . TYR A 1 98 ? 10.832 -5.984 5.407 1.00 72.88 98 TYR A O 1
ATOM 744 N N . PRO A 1 99 ? 12.960 -6.719 5.359 1.00 75.62 99 PRO A N 1
ATOM 745 C CA . PRO A 1 99 ? 13.220 -6.408 6.766 1.00 75.62 99 PRO A CA 1
ATOM 746 C C . PRO A 1 99 ? 12.937 -4.946 7.141 1.00 75.62 99 PRO A C 1
ATOM 748 O O . PRO A 1 99 ? 12.442 -4.675 8.232 1.00 75.62 99 PRO A O 1
ATOM 751 N N . GLU A 1 100 ? 13.204 -3.998 6.234 1.00 75.56 100 GLU A N 1
ATOM 752 C CA . GLU A 1 100 ? 12.956 -2.569 6.474 1.00 75.56 100 GLU A CA 1
ATOM 753 C C . GLU A 1 100 ? 11.454 -2.251 6.572 1.00 75.56 100 GLU A C 1
ATOM 755 O O . GLU A 1 100 ? 11.032 -1.512 7.463 1.00 75.56 100 GLU A O 1
ATOM 760 N N . LEU A 1 101 ? 10.638 -2.848 5.697 1.00 75.50 101 LEU A N 1
ATOM 761 C CA . LEU A 1 101 ? 9.181 -2.712 5.723 1.00 75.50 101 LEU A CA 1
ATOM 762 C C . LEU A 1 101 ? 8.612 -3.281 7.026 1.00 75.50 101 LEU A C 1
ATOM 764 O O . LEU A 1 101 ? 7.871 -2.590 7.722 1.00 75.50 101 LEU A O 1
ATOM 768 N N . ALA A 1 102 ? 9.014 -4.503 7.389 1.00 76.06 102 ALA A N 1
ATOM 769 C CA . ALA A 1 102 ? 8.610 -5.140 8.640 1.00 76.06 102 ALA A CA 1
ATOM 770 C C . ALA A 1 102 ? 8.998 -4.289 9.863 1.00 76.06 102 ALA A C 1
ATOM 772 O O . ALA A 1 102 ? 8.174 -4.056 10.747 1.00 76.06 102 ALA A O 1
ATOM 773 N N . GLY A 1 103 ? 10.221 -3.748 9.877 1.00 76.88 103 GLY A N 1
ATOM 774 C CA . GLY A 1 103 ? 10.694 -2.853 10.931 1.00 76.88 103 GLY A CA 1
ATOM 775 C C . GLY A 1 103 ? 9.842 -1.590 11.068 1.00 76.88 103 GLY A C 1
ATOM 776 O O . GLY A 1 103 ? 9.450 -1.232 12.178 1.00 76.88 103 GLY A O 1
ATOM 777 N N . LYS A 1 104 ? 9.488 -0.939 9.954 1.00 74.56 104 LYS A N 1
ATOM 778 C CA . LYS A 1 104 ? 8.625 0.256 9.967 1.00 74.56 104 LYS A CA 1
ATOM 779 C C . LYS A 1 104 ? 7.195 -0.057 10.407 1.00 74.56 104 LYS A C 1
ATOM 781 O O . LYS A 1 104 ? 6.602 0.743 11.128 1.00 74.56 104 LYS A O 1
ATOM 786 N N . VAL A 1 105 ? 6.650 -1.213 10.023 1.00 74.06 105 VAL A N 1
ATOM 787 C CA . VAL A 1 105 ? 5.329 -1.674 10.484 1.00 74.06 105 VAL A CA 1
ATOM 788 C C . VAL A 1 105 ? 5.317 -1.834 12.006 1.00 74.06 105 VAL A C 1
ATOM 790 O O . VAL A 1 105 ? 4.430 -1.295 12.666 1.00 74.06 105 VAL A O 1
ATOM 793 N N . VAL A 1 106 ? 6.331 -2.495 12.575 1.00 77.12 106 VAL A N 1
ATOM 794 C CA . VAL A 1 106 ? 6.454 -2.680 14.032 1.00 77.12 106 VAL A CA 1
ATOM 795 C C . VAL A 1 106 ? 6.658 -1.348 14.759 1.00 77.12 106 VAL A C 1
ATOM 797 O O . VAL A 1 106 ? 6.002 -1.102 15.768 1.00 77.12 106 VAL A O 1
ATOM 800 N N . GLN A 1 107 ? 7.500 -0.446 14.239 1.00 74.12 107 GLN A N 1
ATOM 801 C CA . GLN A 1 107 ? 7.706 0.895 14.818 1.00 74.12 107 GLN A CA 1
ATOM 802 C C . GLN A 1 107 ? 6.411 1.713 14.907 1.00 74.12 107 GLN A C 1
ATOM 804 O O . GLN A 1 107 ? 6.249 2.512 15.826 1.00 74.12 107 GLN A O 1
ATOM 809 N N . LYS A 1 108 ? 5.475 1.497 13.977 1.00 70.00 108 LYS A N 1
ATOM 810 C CA . LYS A 1 108 ? 4.152 2.135 13.961 1.00 70.00 108 LYS A CA 1
ATOM 811 C C . LYS A 1 108 ? 3.095 1.367 14.776 1.00 70.00 108 LYS A C 1
ATOM 813 O O . LYS A 1 108 ? 1.921 1.726 14.741 1.00 70.00 108 LYS A O 1
ATOM 818 N N . GLY A 1 109 ? 3.492 0.329 15.520 1.00 71.38 109 GLY A N 1
ATOM 819 C CA . GLY A 1 109 ? 2.617 -0.465 16.392 1.00 71.38 109 GLY A CA 1
ATOM 820 C C . GLY A 1 109 ? 1.852 -1.594 15.692 1.00 71.38 109 GLY A C 1
ATOM 821 O O . GLY A 1 109 ? 0.942 -2.170 16.289 1.00 71.38 109 GLY A O 1
ATOM 822 N N . GLY A 1 110 ? 2.193 -1.911 14.440 1.00 71.62 110 GLY A N 1
ATOM 823 C CA . GLY A 1 110 ? 1.663 -3.064 13.711 1.00 71.62 110 GLY A CA 1
ATOM 824 C C . GLY A 1 110 ? 2.325 -4.386 14.116 1.00 71.62 110 GLY A C 1
ATOM 825 O O . GLY A 1 110 ? 3.339 -4.409 14.813 1.00 71.62 110 G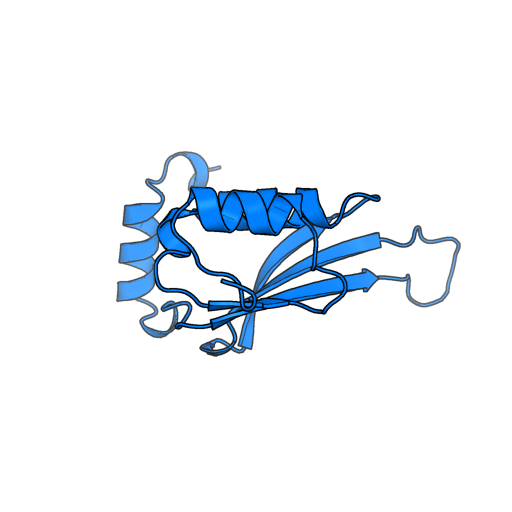LY A O 1
ATOM 826 N N . ARG A 1 111 ? 1.755 -5.507 13.658 1.00 71.75 111 ARG A N 1
ATOM 827 C CA . ARG A 1 111 ? 2.297 -6.863 13.856 1.00 71.75 111 ARG A CA 1
ATOM 828 C C . ARG A 1 111 ? 2.622 -7.499 12.513 1.00 71.75 111 ARG A C 1
ATOM 830 O O . ARG A 1 111 ? 1.953 -7.228 11.519 1.00 71.75 111 ARG A O 1
ATOM 837 N N . THR A 1 112 ? 3.628 -8.361 12.498 1.00 72.38 112 THR A N 1
ATOM 838 C CA . THR A 1 112 ? 3.965 -9.208 11.346 1.00 72.38 112 THR A CA 1
ATOM 839 C C . THR A 1 112 ? 3.690 -10.666 11.708 1.00 72.38 112 THR A C 1
ATOM 841 O O . THR A 1 112 ? 3.666 -11.001 12.885 1.00 72.38 112 THR A O 1
ATOM 844 N N . SER A 1 113 ? 3.497 -11.563 10.739 1.00 64.81 113 SER A N 1
ATOM 845 C CA . SER A 1 113 ? 3.188 -12.982 11.012 1.00 64.81 113 SER A CA 1
ATOM 846 C C . SER A 1 113 ? 4.300 -13.759 11.744 1.00 64.81 113 SER A C 1
ATOM 848 O O . SER A 1 113 ? 4.110 -14.926 12.073 1.00 64.81 113 SER A O 1
ATOM 850 N N . LEU A 1 114 ? 5.453 -13.126 11.991 1.00 54.50 114 LEU A N 1
ATOM 851 C CA . LEU A 1 114 ? 6.586 -13.652 12.759 1.00 54.50 114 LEU A CA 1
ATOM 852 C C . LEU A 1 114 ? 6.647 -13.122 14.211 1.00 54.50 114 LEU A C 1
ATOM 854 O O . LEU A 1 114 ? 7.584 -13.473 14.926 1.00 54.50 114 LEU A O 1
ATOM 858 N N . SER A 1 115 ? 5.694 -12.282 14.645 1.00 46.03 115 SER A N 1
ATOM 859 C CA . SER A 1 115 ? 5.703 -11.568 15.939 1.00 46.03 115 SER A CA 1
ATOM 860 C C . SER A 1 115 ? 4.348 -11.552 16.641 1.00 46.03 115 SER A C 1
ATOM 862 O O . SER A 1 115 ? 3.389 -11.046 16.010 1.00 46.03 115 SER A O 1
#

Foldseek 3Di:
DCVVVDDPVVVLVVCCVVPVVSLLPQEKEKEWDWDDPPPPDPDDTWIKIWIASPSNRDTPDMFTDPPNNQVRVVVGCVVVPVVSNVSHHYHYPPVNPDPVNQVVCVVSVHDDPVD

Organism: Thermus scotoductus (NCBI:txid37636)